Protein AF-A0A7S2YJ30-F1 (afdb_monomer_lite)

InterPro domains:
  IPR011990 Tetratricopeptide-like helical domain superfamily [G3DSA:1.25.40.10] (18-152)

Secondary structure (DSSP, 8-state):
-HHHHHTTSS-TTHHHHHHHHHHHHHHHHHHHTTSS---TTHHHHHHHHHHHHHTT--SSHHHHHHHHHHHHHHHHHHHH-SS-----HHHHHHHHHHHHHHS-TT-HHHHHHHHHHHHHHHHHT---HHHHHHHHHHS-HHHHHHHHSS-TTS---TTSS-GGGGTT--

Structure (mmCIF, N/CA/C/O backbone):
data_AF-A0A7S2YJ30-F1
#
_entry.id   AF-A0A7S2YJ30-F1
#
loop_
_atom_site.group_PDB
_atom_site.id
_atom_site.type_symbol
_atom_site.label_atom_id
_atom_site.label_alt_id
_atom_site.label_comp_id
_atom_site.label_asym_id
_atom_site.label_entity_id
_atom_site.label_seq_id
_atom_site.pdbx_PDB_ins_code
_atom_site.Cartn_x
_atom_site.Cartn_y
_atom_site.Cartn_z
_atom_site.occupancy
_atom_site.B_iso_or_equiv
_atom_site.auth_seq_id
_atom_site.auth_comp_id
_atom_site.auth_asym_id
_atom_site.auth_atom_id
_atom_site.pdbx_PDB_model_num
ATOM 1 N N . THR A 1 1 ? 17.093 6.388 5.067 1.00 63.22 1 THR A N 1
ATOM 2 C CA . THR A 1 1 ? 16.779 7.744 4.559 1.00 63.22 1 THR A CA 1
ATOM 3 C C . THR A 1 1 ? 16.122 8.556 5.667 1.00 63.22 1 THR A C 1
ATOM 5 O O . THR A 1 1 ? 15.677 7.968 6.643 1.00 63.22 1 THR A O 1
ATOM 8 N N . VAL A 1 2 ? 16.038 9.886 5.553 1.00 70.19 2 VAL A N 1
ATOM 9 C CA . VAL A 1 2 ? 15.310 10.713 6.545 1.00 70.19 2 VAL A CA 1
ATOM 10 C C . VAL A 1 2 ? 13.849 10.253 6.679 1.00 70.19 2 VAL A C 1
ATOM 12 O O . VAL A 1 2 ? 13.333 10.140 7.783 1.00 70.19 2 VAL A O 1
ATOM 15 N N . ILE A 1 3 ? 13.229 9.852 5.565 1.00 72.31 3 ILE A N 1
ATOM 16 C CA . ILE A 1 3 ? 11.879 9.270 5.530 1.00 72.31 3 ILE A CA 1
ATOM 17 C C . ILE A 1 3 ? 11.788 8.001 6.395 1.00 72.31 3 ILE A C 1
ATOM 19 O O . ILE A 1 3 ? 10.898 7.875 7.228 1.00 72.31 3 ILE A O 1
ATOM 23 N N . SER A 1 4 ? 12.745 7.074 6.265 1.00 71.25 4 SER A N 1
ATOM 24 C CA . SER A 1 4 ? 12.742 5.857 7.088 1.00 71.25 4 SER A CA 1
ATOM 25 C C . SER A 1 4 ? 13.020 6.125 8.570 1.00 71.25 4 SER A C 1
ATOM 27 O O . SER A 1 4 ? 12.675 5.289 9.396 1.00 71.25 4 SER A O 1
ATOM 29 N N . ALA A 1 5 ? 13.683 7.237 8.906 1.00 73.56 5 ALA A N 1
ATOM 30 C CA . ALA A 1 5 ? 13.908 7.635 10.293 1.00 73.56 5 ALA A CA 1
ATOM 31 C C . ALA A 1 5 ? 12.610 8.146 10.934 1.00 73.56 5 ALA A C 1
ATOM 33 O O . ALA A 1 5 ? 12.286 7.717 12.035 1.00 73.56 5 ALA A O 1
ATOM 34 N N . TYR A 1 6 ? 11.823 8.959 10.217 1.00 73.06 6 TYR A N 1
ATOM 35 C CA . TYR A 1 6 ? 10.489 9.363 10.673 1.00 73.06 6 TYR A CA 1
ATOM 36 C C . TYR A 1 6 ? 9.551 8.168 10.832 1.00 73.06 6 TYR A C 1
ATOM 38 O O . TYR A 1 6 ? 8.904 8.045 11.860 1.00 73.06 6 TYR A O 1
ATOM 46 N N . GLY A 1 7 ? 9.527 7.231 9.879 1.00 67.81 7 GLY A N 1
ATOM 47 C CA . GLY A 1 7 ? 8.692 6.029 10.003 1.00 67.81 7 GLY A CA 1
ATOM 48 C C . GLY A 1 7 ? 8.997 5.158 11.233 1.00 67.81 7 GLY A C 1
ATOM 49 O O . GLY A 1 7 ? 8.141 4.383 11.642 1.00 67.81 7 GLY A O 1
ATOM 50 N N . LYS A 1 8 ? 10.195 5.285 11.822 1.00 75.12 8 LYS A N 1
ATOM 51 C CA . LYS A 1 8 ? 10.625 4.559 13.028 1.00 75.12 8 LYS A CA 1
ATOM 52 C C . LYS A 1 8 ? 10.577 5.401 14.305 1.00 75.12 8 LYS A C 1
ATOM 54 O O . LYS A 1 8 ? 10.951 4.884 15.352 1.00 75.12 8 LYS A O 1
ATOM 59 N N . SER A 1 9 ? 10.210 6.678 14.226 1.00 77.31 9 SER A N 1
ATOM 60 C CA . SER A 1 9 ? 10.140 7.534 15.406 1.00 77.31 9 SER A CA 1
ATOM 61 C C . SER A 1 9 ? 8.797 7.391 16.122 1.00 77.31 9 SER A C 1
ATOM 63 O O . SER A 1 9 ? 7.779 7.040 15.516 1.00 77.31 9 SER A O 1
ATOM 65 N N . ASP A 1 10 ? 8.790 7.757 17.402 1.00 76.94 10 ASP A N 1
ATOM 66 C CA . ASP A 1 10 ? 7.581 7.845 18.233 1.00 76.94 10 ASP A CA 1
ATOM 67 C C . ASP A 1 10 ? 6.764 9.118 17.943 1.00 76.94 10 ASP A C 1
ATOM 69 O O . ASP A 1 10 ? 5.884 9.504 18.703 1.00 76.94 10 ASP A O 1
ATOM 73 N N . SER A 1 11 ? 7.060 9.819 16.843 1.00 77.00 11 SER A N 1
ATOM 74 C CA . SER A 1 11 ? 6.328 11.026 16.470 1.00 77.00 11 SER A CA 1
ATOM 75 C C . SER A 1 11 ? 4.946 10.670 15.935 1.00 77.00 11 SER A C 1
ATOM 77 O O . SER A 1 11 ? 4.825 9.963 14.933 1.00 77.00 11 SER A O 1
ATOM 79 N N . GLU A 1 12 ? 3.910 11.258 16.524 1.00 76.12 12 GLU A N 1
ATOM 80 C CA . GLU A 1 12 ? 2.531 11.160 16.032 1.00 76.12 12 GLU A CA 1
ATOM 81 C C . GLU A 1 12 ? 2.374 11.680 14.590 1.00 76.12 12 GLU A C 1
ATOM 83 O O . GLU A 1 12 ? 1.500 11.235 13.851 1.00 76.12 12 GLU A O 1
ATOM 88 N N . GLU A 1 13 ? 3.268 12.566 14.139 1.00 81.19 13 GLU A N 1
ATOM 89 C CA . GLU A 1 13 ? 3.246 13.160 12.799 1.00 81.19 13 GLU A CA 1
ATOM 90 C C . GLU A 1 13 ? 4.138 12.433 11.777 1.00 81.19 13 GLU A C 1
ATOM 92 O O . GLU A 1 13 ? 4.433 12.972 10.704 1.00 81.19 13 GLU A O 1
ATOM 97 N N . LYS A 1 14 ? 4.600 11.211 12.071 1.00 84.12 14 LYS A N 1
ATOM 98 C CA . LYS A 1 14 ? 5.556 10.479 11.220 1.00 84.12 14 LYS A CA 1
ATOM 99 C C . LYS A 1 14 ? 5.127 10.373 9.748 1.00 84.12 14 LYS A C 1
ATOM 101 O O . LYS A 1 14 ? 5.981 10.532 8.869 1.00 84.12 14 LYS A O 1
ATOM 106 N N . SER A 1 15 ? 3.832 10.192 9.465 1.00 83.25 15 SER A N 1
ATOM 107 C CA . SER A 1 15 ? 3.274 10.194 8.099 1.00 83.25 15 SER A CA 1
ATOM 108 C C . SER A 1 15 ? 3.449 11.547 7.414 1.00 83.25 15 SER A C 1
ATOM 110 O O . SER A 1 15 ? 4.024 11.623 6.326 1.00 83.25 15 SER A O 1
ATOM 112 N N . LYS A 1 16 ? 3.035 12.635 8.076 1.00 87.31 16 LYS A N 1
ATOM 113 C CA . LYS A 1 16 ? 3.145 14.012 7.567 1.00 87.31 16 LYS A CA 1
ATOM 114 C C . LYS A 1 16 ? 4.590 14.404 7.297 1.00 87.31 16 LYS A C 1
ATOM 116 O O . LYS A 1 16 ? 4.905 14.936 6.232 1.00 87.31 16 LYS A O 1
ATOM 121 N N . GLN A 1 17 ? 5.484 14.137 8.246 1.00 86.75 17 GLN A N 1
ATOM 122 C CA . GLN A 1 17 ? 6.896 14.502 8.130 1.00 86.75 17 GLN A CA 1
ATOM 123 C C . GLN A 1 17 ? 7.570 13.724 6.993 1.00 86.75 17 GLN A C 1
ATOM 125 O O . GLN A 1 17 ? 8.243 14.312 6.142 1.00 86.75 17 GLN A O 1
ATOM 130 N N . SER A 1 18 ? 7.302 12.418 6.905 1.00 86.75 18 SER A N 1
ATOM 131 C CA . SER A 1 18 ? 7.761 11.564 5.803 1.00 86.75 18 SER A CA 1
ATOM 132 C C . SER A 1 18 ? 7.271 12.065 4.445 1.00 86.75 18 SER A C 1
ATOM 134 O O . SER A 1 18 ? 8.056 12.184 3.500 1.00 86.75 18 SER A O 1
ATOM 136 N N 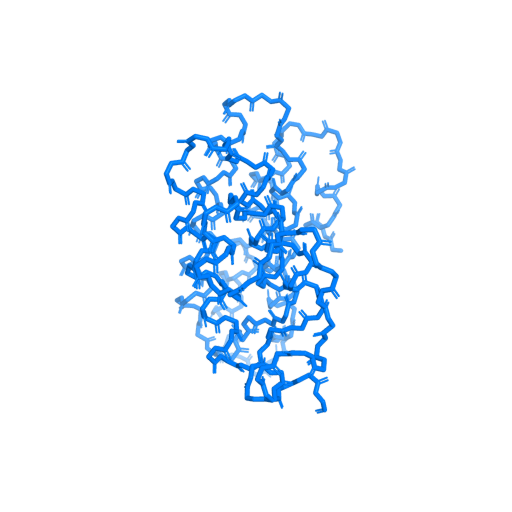. PHE A 1 19 ? 5.992 12.429 4.359 1.00 89.44 19 PHE A N 1
ATOM 137 C CA . PHE A 1 19 ? 5.379 12.954 3.146 1.00 89.44 19 PHE A CA 1
ATOM 138 C C . PHE A 1 19 ? 5.939 14.322 2.737 1.00 89.44 19 PHE A C 1
ATOM 140 O O . PHE A 1 19 ? 6.219 14.563 1.563 1.00 89.44 19 PHE A O 1
ATOM 147 N N . ASN A 1 20 ? 6.192 15.216 3.693 1.00 89.62 20 ASN A N 1
ATOM 148 C CA . ASN A 1 20 ? 6.809 16.514 3.422 1.00 89.62 20 ASN A CA 1
ATOM 149 C C . ASN A 1 20 ? 8.227 16.373 2.852 1.00 89.62 20 ASN A C 1
ATOM 151 O O . ASN A 1 20 ? 8.597 17.108 1.933 1.00 89.62 20 ASN A O 1
ATOM 155 N N . VAL A 1 21 ? 9.011 15.410 3.345 1.00 87.69 21 VAL A N 1
ATOM 156 C CA . VAL A 1 21 ? 10.331 15.098 2.777 1.00 87.69 21 VAL A CA 1
ATOM 157 C C . VAL A 1 21 ? 10.198 14.529 1.362 1.00 87.69 21 VAL A C 1
ATOM 159 O O . VAL A 1 21 ? 10.939 14.955 0.474 1.00 87.69 21 VAL A O 1
ATOM 162 N N . LEU A 1 22 ? 9.234 13.633 1.120 1.00 87.88 22 LEU A N 1
ATOM 163 C CA . LEU A 1 22 ? 8.959 13.095 -0.215 1.00 87.88 22 LEU A CA 1
ATOM 164 C C . LEU A 1 22 ? 8.597 14.203 -1.214 1.00 87.88 22 LEU A C 1
ATOM 166 O O . LEU A 1 22 ? 9.214 14.275 -2.274 1.00 87.88 22 LEU A O 1
ATOM 170 N N . LYS A 1 23 ? 7.675 15.112 -0.866 1.00 88.75 23 LYS A N 1
ATOM 171 C CA . LYS A 1 23 ? 7.290 16.251 -1.722 1.00 88.75 23 LYS A CA 1
ATOM 172 C C . LYS A 1 23 ? 8.492 17.105 -2.116 1.00 88.75 23 LYS A C 1
ATOM 174 O O . LYS A 1 23 ? 8.640 17.470 -3.280 1.00 88.75 23 LYS A O 1
ATOM 179 N N . ARG A 1 24 ? 9.382 17.398 -1.161 1.00 86.19 24 ARG A N 1
ATOM 180 C CA . ARG A 1 24 ? 10.616 18.159 -1.421 1.00 86.19 24 ARG A CA 1
ATOM 181 C C . ARG A 1 24 ? 11.548 17.414 -2.374 1.00 86.19 24 ARG A C 1
ATOM 183 O O . ARG A 1 24 ? 12.104 18.037 -3.276 1.00 86.19 24 ARG A O 1
ATOM 190 N N . LEU A 1 25 ? 11.700 16.100 -2.199 1.00 84.62 25 LEU A N 1
ATOM 191 C CA . LEU A 1 25 ? 12.544 15.277 -3.064 1.00 84.62 25 LEU A CA 1
ATOM 192 C C . LEU A 1 25 ? 11.984 15.189 -4.489 1.00 84.62 25 LEU A C 1
ATOM 194 O O . LEU A 1 25 ? 12.735 15.378 -5.443 1.00 84.62 25 LEU A O 1
ATOM 198 N N . VAL A 1 26 ? 10.676 14.960 -4.630 1.00 84.06 26 VAL A N 1
ATOM 199 C CA . VAL A 1 26 ? 9.977 14.942 -5.922 1.00 84.06 26 VAL A CA 1
ATOM 200 C C . VAL A 1 26 ? 10.148 16.290 -6.621 1.00 84.06 26 VAL A C 1
ATOM 202 O O . VAL A 1 26 ? 10.678 16.329 -7.729 1.00 84.06 26 VAL A O 1
ATOM 205 N N . ALA A 1 27 ? 9.835 17.401 -5.947 1.00 83.50 27 ALA A N 1
ATOM 206 C CA . ALA A 1 27 ? 9.979 18.744 -6.508 1.00 83.50 27 ALA A CA 1
ATOM 207 C C . ALA A 1 27 ? 11.421 19.061 -6.938 1.00 83.50 27 ALA A C 1
ATOM 209 O O . ALA A 1 27 ? 11.633 19.655 -7.996 1.00 83.50 27 ALA A O 1
ATOM 210 N N . ALA A 1 28 ? 12.420 18.655 -6.148 1.00 80.44 28 ALA A N 1
ATOM 211 C CA . AL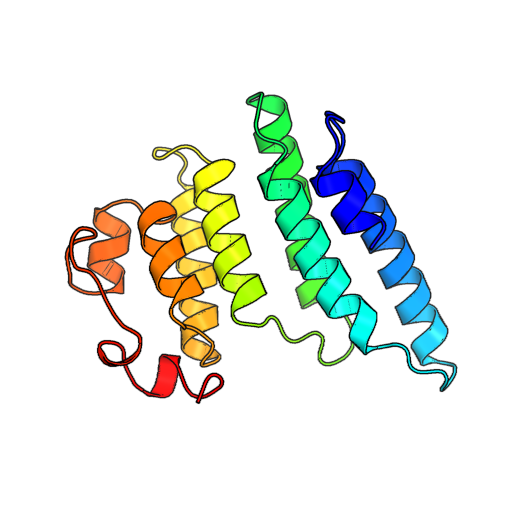A A 1 28 ? 13.820 18.788 -6.531 1.00 80.44 28 ALA A CA 1
ATOM 212 C C . ALA A 1 28 ? 14.130 17.947 -7.780 1.00 80.44 28 ALA A C 1
ATOM 214 O O . ALA A 1 28 ? 14.684 18.466 -8.744 1.00 80.44 28 ALA A O 1
ATOM 215 N N . SER A 1 29 ? 13.726 16.677 -7.807 1.00 76.12 29 SER A N 1
ATOM 216 C CA . SER A 1 29 ? 14.007 15.775 -8.929 1.00 76.12 29 SER A CA 1
ATOM 217 C C . SER A 1 29 ? 13.384 16.234 -10.253 1.00 76.12 29 SER A C 1
ATOM 219 O O . SER A 1 29 ? 14.064 16.195 -11.275 1.00 76.12 29 SER A O 1
ATOM 221 N N . THR A 1 30 ? 12.158 16.768 -10.237 1.00 71.50 30 THR A N 1
ATOM 222 C CA . THR A 1 30 ? 11.503 17.336 -11.426 1.00 71.50 30 THR A CA 1
ATOM 223 C C . THR A 1 30 ? 12.259 18.554 -11.955 1.00 71.50 30 THR A C 1
ATOM 225 O O . THR A 1 30 ? 12.431 18.700 -13.161 1.00 71.50 30 THR A O 1
ATOM 228 N N . ARG A 1 31 ? 12.783 19.411 -11.066 1.00 68.12 31 ARG A N 1
ATOM 229 C CA . ARG A 1 31 ? 13.612 20.564 -11.460 1.00 68.12 31 ARG A CA 1
ATOM 230 C C . ARG A 1 31 ? 14.942 20.119 -12.074 1.00 68.12 31 ARG A C 1
ATOM 232 O O . ARG A 1 31 ? 15.384 20.701 -13.061 1.00 68.12 31 ARG A O 1
ATOM 239 N N . TYR A 1 32 ? 15.558 19.071 -11.525 1.00 59.84 32 TYR A N 1
ATOM 240 C CA . TYR A 1 32 ? 16.862 18.568 -11.964 1.00 59.84 32 TYR A CA 1
ATOM 241 C C . TYR A 1 32 ? 16.818 17.632 -13.178 1.00 59.84 32 TYR A C 1
ATOM 243 O O . TYR A 1 32 ? 17.870 17.413 -13.757 1.00 59.84 32 TYR A O 1
ATOM 251 N N . GLN A 1 33 ? 15.665 17.143 -13.651 1.00 55.34 33 GLN A N 1
ATOM 252 C CA . GLN A 1 33 ? 15.598 16.413 -14.936 1.00 55.34 33 GLN A CA 1
ATOM 253 C C . GLN A 1 33 ? 16.074 17.256 -16.139 1.00 55.34 33 GLN A C 1
ATOM 255 O O . GLN A 1 33 ? 16.472 16.700 -17.158 1.00 55.34 33 GLN A O 1
ATOM 260 N N . SER A 1 34 ? 16.120 18.585 -15.999 1.00 50.91 34 SER A N 1
ATOM 261 C CA . SER A 1 34 ? 16.725 19.510 -16.971 1.00 50.91 34 SER A CA 1
ATOM 262 C C . SER A 1 34 ? 18.268 19.534 -16.960 1.00 50.91 34 SER A C 1
ATOM 264 O O . SER A 1 34 ? 18.890 20.109 -17.848 1.00 50.91 34 SER A O 1
ATOM 266 N N . SER A 1 35 ? 18.907 18.896 -15.975 1.00 49.66 35 SER A N 1
ATOM 267 C CA . SER A 1 35 ? 20.347 18.903 -15.706 1.00 49.66 35 SER A CA 1
ATOM 268 C C . SER A 1 35 ? 20.817 17.456 -15.519 1.00 49.66 35 SER A C 1
ATOM 270 O O . SER A 1 35 ? 20.457 16.806 -14.547 1.00 49.66 35 SER A O 1
ATOM 272 N N . GLN A 1 36 ? 21.613 16.911 -16.444 1.00 49.56 36 GLN A N 1
ATOM 273 C CA . GLN A 1 36 ? 21.978 15.480 -16.550 1.00 49.56 36 GLN A CA 1
ATOM 274 C C . GLN A 1 36 ? 22.676 14.809 -15.330 1.00 49.56 36 GLN A C 1
ATOM 276 O O . GLN A 1 36 ? 23.175 13.688 -15.437 1.00 49.56 36 GLN A O 1
ATOM 281 N N . ARG A 1 37 ? 22.709 15.415 -14.139 1.00 47.81 37 ARG A N 1
ATOM 282 C CA . ARG A 1 37 ? 23.193 14.786 -12.899 1.00 47.81 37 ARG A CA 1
ATOM 283 C C . ARG A 1 37 ? 22.102 13.913 -12.269 1.00 47.81 37 ARG A C 1
ATOM 285 O O . ARG A 1 37 ? 21.484 14.250 -11.263 1.00 47.81 37 ARG A O 1
ATOM 292 N N . ASN A 1 38 ? 21.870 12.771 -12.910 1.00 48.25 38 ASN A N 1
ATOM 293 C CA . ASN A 1 38 ? 20.850 11.786 -12.566 1.00 48.25 38 ASN A CA 1
ATOM 294 C C . ASN A 1 38 ? 21.090 11.123 -11.199 1.00 48.25 38 ASN A C 1
ATOM 296 O O . ASN A 1 38 ? 21.976 10.286 -11.053 1.00 48.25 38 ASN A O 1
ATOM 300 N N . ASN A 1 39 ? 20.212 11.409 -10.235 1.00 50.81 39 ASN A N 1
ATOM 301 C CA . ASN A 1 39 ? 20.007 10.589 -9.033 1.00 50.81 39 ASN A CA 1
ATOM 302 C C . ASN A 1 39 ? 18.593 9.963 -9.030 1.00 50.81 39 ASN A C 1
ATOM 304 O O . ASN A 1 39 ? 17.941 9.826 -7.995 1.00 50.81 39 ASN A O 1
ATOM 308 N N . SER A 1 40 ? 18.100 9.604 -10.223 1.00 55.69 40 SER A N 1
ATOM 309 C CA . SER A 1 40 ? 16.728 9.137 -10.489 1.00 55.69 40 SER A CA 1
ATOM 310 C C . SER A 1 40 ? 16.323 7.885 -9.703 1.00 55.69 40 SER A C 1
ATOM 312 O O . SER A 1 40 ? 15.139 7.678 -9.451 1.00 55.69 40 SER A O 1
ATOM 314 N N . ARG A 1 41 ? 17.290 7.079 -9.243 1.00 59.81 41 ARG A N 1
ATOM 315 C CA . ARG A 1 41 ? 17.032 5.884 -8.423 1.00 59.81 41 ARG A CA 1
ATOM 316 C C . ARG A 1 41 ? 16.554 6.195 -7.004 1.00 59.81 41 ARG A C 1
ATOM 318 O O . ARG A 1 41 ? 15.922 5.338 -6.406 1.00 59.81 41 ARG A O 1
ATOM 325 N N . ALA A 1 42 ? 16.821 7.382 -6.454 1.00 68.19 42 ALA A N 1
ATOM 326 C CA . ALA A 1 42 ? 16.463 7.705 -5.069 1.00 68.19 42 ALA A CA 1
ATOM 327 C C . ALA A 1 42 ? 14.959 7.964 -4.866 1.00 68.19 42 ALA A C 1
ATOM 329 O O . ALA A 1 42 ? 14.446 7.769 -3.763 1.00 68.19 42 ALA A O 1
ATOM 330 N N . VAL A 1 43 ? 14.251 8.389 -5.918 1.00 75.75 43 VAL A N 1
ATOM 331 C CA . VAL A 1 43 ? 12.837 8.780 -5.830 1.00 75.75 43 VAL A CA 1
ATOM 332 C C . VAL A 1 43 ? 11.905 7.571 -5.638 1.00 75.75 43 VAL A C 1
ATOM 334 O O . VAL A 1 43 ? 11.114 7.612 -4.696 1.00 75.75 43 VAL A O 1
ATOM 337 N N . PRO A 1 44 ? 12.033 6.455 -6.391 1.00 75.81 44 PRO A N 1
ATOM 338 C CA . PRO A 1 44 ? 11.247 5.244 -6.122 1.00 75.81 44 PRO A CA 1
ATOM 339 C C . PRO A 1 44 ? 11.412 4.712 -4.687 1.00 75.81 44 PRO A C 1
ATOM 341 O O . PRO A 1 44 ? 10.429 4.390 -4.020 1.00 75.81 44 PRO A O 1
ATOM 344 N N . TYR A 1 45 ? 12.642 4.705 -4.154 1.00 82.19 45 TYR A N 1
ATOM 345 C CA . TYR A 1 45 ? 12.883 4.312 -2.759 1.00 82.19 45 TYR A CA 1
ATOM 346 C C . TYR A 1 45 ? 12.233 5.266 -1.754 1.00 82.19 45 TYR A C 1
ATOM 348 O O . TYR A 1 45 ? 11.793 4.832 -0.690 1.00 82.19 45 TYR A O 1
ATOM 356 N N . ALA A 1 46 ? 12.177 6.562 -2.064 1.00 86.31 46 ALA A N 1
ATOM 357 C CA . ALA A 1 46 ? 11.536 7.548 -1.206 1.00 86.31 46 ALA A CA 1
ATOM 358 C C . ALA A 1 46 ? 10.016 7.359 -1.147 1.00 86.31 46 ALA A C 1
ATOM 360 O O . ALA A 1 46 ? 9.447 7.477 -0.063 1.00 86.31 46 ALA A O 1
ATOM 361 N N . PHE A 1 47 ? 9.381 7.009 -2.269 1.00 89.31 47 PHE A N 1
ATOM 362 C CA . PHE A 1 47 ? 7.962 6.653 -2.313 1.00 89.31 47 PHE A CA 1
ATOM 363 C C . PHE A 1 47 ? 7.656 5.447 -1.421 1.00 89.31 47 PHE A C 1
ATOM 365 O O . PHE A 1 47 ? 6.844 5.556 -0.501 1.00 89.31 47 PHE A O 1
ATOM 372 N N . ASN A 1 48 ? 8.376 4.336 -1.611 1.00 88.19 48 ASN A N 1
ATOM 373 C CA . ASN A 1 48 ? 8.209 3.139 -0.781 1.00 88.19 48 ASN A CA 1
ATOM 374 C C . ASN A 1 48 ? 8.488 3.429 0.703 1.00 88.19 48 ASN A C 1
ATOM 376 O O . ASN A 1 48 ? 7.759 2.960 1.575 1.00 88.19 48 ASN A O 1
ATOM 380 N N . ALA A 1 49 ? 9.499 4.246 1.012 1.00 88.38 49 ALA A N 1
ATOM 381 C CA . ALA A 1 49 ? 9.787 4.644 2.387 1.00 88.38 49 ALA A CA 1
ATOM 382 C C . ALA A 1 49 ? 8.652 5.477 3.010 1.00 88.38 49 ALA A C 1
ATOM 384 O O . ALA A 1 49 ? 8.363 5.298 4.192 1.00 88.38 49 ALA A O 1
ATOM 385 N N . ALA A 1 50 ? 8.008 6.361 2.243 1.00 91.00 50 ALA A N 1
ATOM 386 C CA . ALA A 1 50 ? 6.912 7.195 2.730 1.00 91.00 50 ALA A CA 1
ATOM 387 C C . ALA A 1 50 ? 5.632 6.376 2.953 1.00 91.00 50 ALA A C 1
ATOM 389 O O . ALA A 1 50 ? 5.006 6.510 4.002 1.00 91.00 50 ALA A O 1
ATOM 390 N N . LEU A 1 51 ? 5.299 5.463 2.032 1.00 91.69 51 LEU A N 1
ATOM 391 C CA . LEU A 1 51 ? 4.218 4.485 2.219 1.00 91.69 51 LEU A CA 1
ATOM 392 C C . LEU A 1 51 ? 4.459 3.635 3.474 1.00 91.69 51 LEU A C 1
ATOM 394 O O . LEU A 1 51 ? 3.580 3.474 4.319 1.00 91.69 51 LEU A O 1
ATOM 398 N N . ASN A 1 52 ? 5.688 3.144 3.640 1.00 89.38 52 ASN A N 1
ATOM 399 C CA . ASN A 1 52 ? 6.077 2.370 4.811 1.00 89.38 52 ASN A CA 1
ATOM 400 C C . ASN A 1 52 ? 5.975 3.188 6.108 1.00 89.38 52 ASN A C 1
ATOM 402 O O . ASN A 1 52 ? 5.626 2.622 7.131 1.00 89.38 52 ASN A O 1
ATOM 406 N N . ALA A 1 53 ? 6.238 4.497 6.098 1.00 88.75 53 ALA A N 1
ATOM 407 C CA . ALA A 1 53 ? 6.047 5.338 7.281 1.00 88.75 53 ALA A CA 1
ATOM 408 C C . ALA A 1 53 ? 4.564 5.473 7.669 1.00 88.75 53 ALA A C 1
ATOM 410 O O . ALA A 1 53 ? 4.243 5.411 8.854 1.00 88.75 53 ALA A O 1
ATOM 411 N N . CYS A 1 54 ? 3.667 5.572 6.681 1.00 89.25 54 CYS A N 1
ATOM 412 C CA . CYS A 1 54 ? 2.221 5.650 6.918 1.00 89.25 54 CYS A CA 1
ATOM 413 C C . CYS A 1 54 ? 1.675 4.394 7.614 1.00 89.25 54 CYS A C 1
ATOM 415 O O . CYS A 1 54 ? 0.754 4.484 8.418 1.00 89.25 54 CYS A O 1
ATOM 417 N N . CYS A 1 55 ? 2.299 3.233 7.384 1.00 85.88 55 CYS A N 1
ATOM 418 C CA . CYS A 1 55 ? 1.971 1.978 8.068 1.00 85.88 55 CYS A CA 1
ATOM 419 C C . CYS A 1 55 ? 2.075 2.072 9.599 1.00 85.88 55 CYS A C 1
ATOM 421 O O . CYS A 1 55 ? 1.403 1.327 10.300 1.00 85.88 55 CYS A O 1
ATOM 423 N N . PHE A 1 56 ? 2.914 2.959 10.144 1.00 84.00 56 PHE A N 1
ATOM 424 C CA . PHE A 1 56 ? 3.192 3.041 11.586 1.00 84.00 56 PHE A CA 1
ATOM 425 C C . PHE A 1 56 ? 2.427 4.160 12.307 1.00 84.00 56 PHE A C 1
ATOM 427 O O . PHE A 1 56 ? 2.667 4.391 13.492 1.00 84.00 56 PHE A O 1
ATOM 434 N N . ALA A 1 57 ? 1.537 4.871 11.613 1.00 81.62 57 ALA A N 1
ATOM 435 C CA . ALA A 1 57 ? 0.766 5.991 12.151 1.00 81.62 57 ALA A CA 1
ATOM 436 C C . ALA A 1 57 ? -0.720 5.619 12.275 1.00 81.62 57 ALA A C 1
ATOM 438 O O . ALA A 1 57 ? -1.568 6.086 11.518 1.00 81.62 57 ALA A O 1
ATOM 439 N N . HIS A 1 58 ? -1.021 4.712 13.204 1.00 80.31 58 HIS A N 1
ATOM 440 C CA . HIS A 1 58 ? -2.341 4.082 13.315 1.00 80.31 58 HIS A CA 1
ATOM 441 C C . HIS A 1 58 ? -2.846 3.933 14.758 1.00 80.31 58 HIS A C 1
ATOM 443 O O . HIS A 1 58 ? -3.736 3.111 15.008 1.00 80.31 58 HIS A O 1
ATOM 449 N N . GLU A 1 59 ? -2.290 4.698 15.704 1.00 85.12 59 GLU A N 1
ATOM 450 C CA . GLU A 1 59 ? -2.632 4.596 17.130 1.00 85.12 59 GLU A CA 1
ATOM 451 C C . GLU A 1 59 ? -4.044 5.125 17.407 1.00 85.12 59 GLU A C 1
ATOM 453 O O . GLU A 1 59 ? -4.779 4.538 18.198 1.00 85.12 59 GLU A O 1
ATOM 458 N N . THR A 1 60 ? -4.471 6.170 16.692 1.00 88.50 60 THR A N 1
ATOM 459 C CA . THR A 1 60 ? -5.829 6.728 16.792 1.00 88.50 60 THR A CA 1
ATOM 460 C C . THR A 1 60 ? -6.587 6.664 15.466 1.00 88.50 60 THR A C 1
ATOM 462 O O . THR A 1 60 ? -5.992 6.645 14.388 1.00 88.50 60 THR A O 1
ATOM 465 N N . SER A 1 61 ? -7.925 6.685 15.525 1.00 88.50 61 SER A N 1
ATOM 466 C CA . SER A 1 61 ? -8.767 6.742 14.317 1.00 88.50 61 SER A CA 1
ATOM 467 C C . SER A 1 61 ? -8.480 7.984 13.465 1.00 88.50 61 SER A C 1
ATOM 469 O O . SER A 1 61 ? -8.487 7.897 12.242 1.00 88.50 61 SER A O 1
ATOM 471 N N . ALA A 1 62 ? -8.193 9.124 14.102 1.00 89.44 62 ALA A N 1
ATOM 472 C CA . ALA A 1 62 ? -7.844 10.359 13.403 1.00 89.44 62 ALA A CA 1
ATOM 473 C C . ALA A 1 62 ? -6.508 10.228 12.652 1.00 89.44 62 ALA A C 1
ATOM 475 O O . ALA A 1 62 ? -6.416 10.607 11.487 1.00 89.44 62 ALA A O 1
ATOM 476 N N . GLN A 1 63 ? -5.492 9.626 13.282 1.00 88.94 63 GLN A N 1
ATOM 477 C CA . GLN A 1 63 ? -4.203 9.364 12.633 1.00 88.94 63 GLN A CA 1
ATOM 478 C C . GLN A 1 63 ? -4.326 8.384 11.464 1.00 88.94 63 GLN A C 1
ATOM 480 O O . GLN A 1 63 ? -3.631 8.554 10.461 1.00 88.94 63 GLN A O 1
ATOM 485 N N . ARG A 1 64 ? -5.201 7.375 11.572 1.00 91.44 64 ARG A N 1
ATOM 486 C CA . ARG A 1 64 ? -5.461 6.429 10.479 1.00 91.44 64 ARG A CA 1
ATOM 487 C C . ARG A 1 64 ? -6.060 7.124 9.267 1.00 91.44 64 ARG A C 1
ATOM 489 O O . ARG A 1 64 ? -5.533 6.955 8.174 1.00 91.44 64 ARG A O 1
ATOM 496 N N . GLU A 1 65 ? -7.100 7.929 9.468 1.00 92.44 65 GLU A N 1
ATOM 497 C CA . GLU A 1 65 ? -7.769 8.655 8.382 1.00 92.44 65 GLU A CA 1
ATOM 498 C C . GLU A 1 65 ? -6.834 9.678 7.719 1.00 92.44 65 GLU A C 1
ATOM 500 O O . GLU A 1 65 ? -6.755 9.777 6.492 1.00 92.44 65 GLU A O 1
ATOM 505 N N . GLU A 1 66 ? -6.044 10.393 8.522 1.00 92.50 66 GLU A N 1
ATOM 506 C CA . GLU A 1 66 ? -5.035 11.318 8.010 1.00 92.50 66 GLU A CA 1
ATOM 507 C C . GLU A 1 66 ? -3.938 10.591 7.223 1.00 92.50 66 GLU A C 1
ATOM 509 O O . GLU A 1 66 ? -3.582 10.992 6.114 1.00 92.50 66 GLU A O 1
ATOM 514 N N . SER A 1 67 ? -3.411 9.494 7.771 1.00 92.94 67 SER A N 1
ATOM 515 C CA . SER A 1 67 ? -2.389 8.694 7.095 1.00 92.94 67 SER A CA 1
ATOM 516 C C . SER A 1 67 ? -2.932 8.065 5.817 1.00 92.94 67 SER A C 1
ATOM 518 O O . SER A 1 67 ? -2.211 7.991 4.826 1.00 92.94 67 SER A O 1
ATOM 520 N N . PHE A 1 68 ? -4.203 7.666 5.801 1.00 93.75 68 PHE A N 1
ATOM 521 C CA . PHE A 1 68 ? -4.865 7.155 4.611 1.00 93.75 68 PHE A CA 1
ATOM 522 C C . PHE A 1 68 ? -4.978 8.226 3.519 1.00 93.75 68 PHE A C 1
ATOM 524 O O . PHE A 1 68 ? -4.601 7.969 2.376 1.00 93.75 68 PHE A O 1
ATOM 531 N N . SER A 1 69 ? -5.378 9.449 3.881 1.00 93.94 69 SER A N 1
ATOM 532 C CA . SER A 1 69 ? -5.401 10.594 2.956 1.00 93.94 69 SER A CA 1
ATOM 533 C C . SER A 1 69 ? -4.013 10.857 2.352 1.00 93.94 69 SER A C 1
ATOM 535 O O . SER A 1 69 ? -3.865 10.988 1.137 1.00 93.94 69 SER A O 1
ATOM 537 N N . ILE A 1 70 ? -2.963 10.824 3.182 1.00 94.19 70 ILE A N 1
ATOM 538 C CA . ILE A 1 70 ? -1.571 10.966 2.727 1.00 94.19 70 ILE A CA 1
ATOM 539 C C . ILE A 1 70 ? -1.178 9.836 1.768 1.00 94.19 70 ILE A C 1
ATOM 541 O O . ILE A 1 70 ? -0.498 10.084 0.774 1.00 94.19 70 ILE A O 1
ATOM 545 N N . VAL A 1 71 ? -1.591 8.594 2.026 1.00 94.00 71 VAL A N 1
ATOM 546 C CA . VAL A 1 71 ? -1.306 7.462 1.131 1.00 94.00 71 VAL A CA 1
ATOM 547 C C . VAL A 1 71 ? -1.936 7.678 -0.244 1.00 94.00 71 VAL A C 1
ATOM 549 O O . VAL A 1 71 ? -1.264 7.443 -1.249 1.00 94.00 71 VAL A O 1
ATOM 552 N N . GLN A 1 72 ? -3.179 8.159 -0.310 1.00 93.25 72 GLN A N 1
ATOM 553 C CA . GLN A 1 72 ? -3.828 8.479 -1.584 1.00 93.25 72 GLN A CA 1
ATOM 554 C C . GLN A 1 72 ? -3.060 9.569 -2.343 1.00 93.25 72 GLN A C 1
ATOM 556 O O . GLN A 1 72 ? -2.804 9.423 -3.539 1.00 93.25 72 GLN A O 1
ATOM 561 N N . GLU A 1 73 ? -2.609 10.619 -1.651 1.00 93.50 73 GLU A N 1
ATOM 562 C CA . GLU A 1 73 ? -1.748 11.642 -2.254 1.00 93.50 73 GLU A CA 1
ATOM 563 C C . GLU A 1 73 ? -0.427 11.054 -2.769 1.00 93.50 73 GLU A C 1
ATOM 565 O O . GLU A 1 73 ? -0.002 11.367 -3.882 1.00 93.50 73 GLU A O 1
ATOM 570 N N . ILE A 1 74 ? 0.214 10.165 -2.003 1.00 92.12 74 ILE A N 1
ATOM 571 C CA . ILE A 1 74 ? 1.448 9.488 -2.416 1.00 92.12 74 ILE A CA 1
ATOM 572 C C . ILE A 1 74 ? 1.225 8.675 -3.694 1.00 92.12 74 ILE A C 1
ATOM 574 O O . ILE A 1 74 ? 2.036 8.776 -4.615 1.00 92.12 74 ILE A O 1
ATOM 578 N N . MET A 1 75 ? 0.139 7.906 -3.775 1.00 90.38 75 MET A N 1
ATOM 579 C CA . MET A 1 75 ? -0.191 7.114 -4.963 1.00 90.38 75 MET A CA 1
ATOM 580 C C . MET A 1 75 ? -0.428 7.997 -6.189 1.00 90.38 75 MET A C 1
ATOM 582 O O . MET A 1 75 ? 0.168 7.749 -7.236 1.00 90.38 75 MET A O 1
ATOM 586 N N . ASN A 1 76 ? -1.187 9.085 -6.044 1.00 90.19 76 ASN A N 1
ATOM 587 C CA . ASN A 1 76 ? -1.412 10.045 -7.128 1.00 90.19 76 ASN A CA 1
ATOM 588 C C . ASN A 1 76 ? -0.097 10.683 -7.611 1.00 90.19 76 ASN A C 1
ATOM 590 O O . ASN A 1 76 ? 0.119 10.857 -8.814 1.00 90.19 76 ASN A O 1
ATOM 594 N N . MET A 1 77 ? 0.817 11.002 -6.684 1.00 88.62 77 MET A N 1
ATOM 595 C CA . MET A 1 77 ? 2.148 11.501 -7.037 1.00 88.62 77 MET A CA 1
ATOM 596 C C . MET A 1 77 ? 2.982 10.451 -7.771 1.00 88.62 77 MET A C 1
ATOM 598 O O . MET A 1 77 ? 3.695 10.817 -8.698 1.00 88.62 77 MET A O 1
ATOM 602 N N . MET A 1 78 ? 2.917 9.174 -7.377 1.00 87.38 78 MET A N 1
ATOM 603 C CA . MET A 1 78 ? 3.618 8.088 -8.074 1.00 87.38 78 MET A CA 1
ATOM 604 C C . MET A 1 78 ? 3.117 7.925 -9.509 1.00 87.38 78 MET A C 1
ATOM 606 O O . MET A 1 78 ? 3.933 7.806 -10.419 1.00 87.38 78 MET A O 1
ATOM 610 N N . GLU A 1 79 ? 1.799 7.948 -9.712 1.00 84.81 79 GLU A N 1
ATOM 611 C CA . GLU A 1 79 ? 1.172 7.845 -11.037 1.00 84.81 79 GLU A CA 1
ATOM 612 C C . GLU A 1 79 ? 1.537 9.027 -11.944 1.00 84.81 79 GLU A C 1
ATOM 614 O O . GLU A 1 79 ? 1.757 8.850 -13.140 1.00 84.81 79 GLU A O 1
ATOM 619 N N . SER A 1 80 ? 1.650 10.225 -11.367 1.00 83.62 80 SER A N 1
ATOM 620 C CA . SER A 1 80 ? 1.961 11.458 -12.101 1.00 83.62 80 SER A CA 1
ATOM 621 C C . SER A 1 80 ? 3.464 11.722 -12.261 1.00 83.62 80 SER A C 1
ATOM 623 O O . SER A 1 80 ? 3.848 12.697 -12.912 1.00 83.62 80 SER A O 1
ATOM 625 N N . PHE A 1 81 ? 4.338 10.921 -11.640 1.00 80.75 81 PHE A N 1
ATOM 626 C CA . PHE A 1 81 ? 5.773 11.199 -11.622 1.00 80.75 81 PHE A CA 1
ATOM 627 C C . PHE A 1 81 ? 6.423 10.900 -12.987 1.00 80.75 81 PHE A C 1
ATOM 629 O O . PHE A 1 81 ? 6.365 9.762 -13.457 1.00 80.75 81 PHE A O 1
ATOM 636 N N . PRO A 1 82 ? 7.099 11.877 -13.625 1.00 67.06 82 PRO A N 1
ATOM 637 C CA . PRO A 1 82 ? 7.703 11.684 -14.938 1.00 67.06 82 PRO A CA 1
ATOM 638 C C . PRO A 1 82 ? 8.921 10.748 -14.884 1.00 67.06 82 PRO A C 1
ATOM 640 O O . PRO A 1 82 ? 9.889 10.985 -14.156 1.00 67.06 82 PRO A O 1
ATOM 643 N N . GLY A 1 83 ? 8.895 9.709 -15.721 1.00 63.38 83 GLY A N 1
ATOM 644 C CA . GLY A 1 83 ? 9.946 8.695 -15.851 1.00 63.38 83 GLY A CA 1
ATOM 645 C C . GLY A 1 83 ? 9.518 7.318 -15.338 1.00 63.38 83 GLY A C 1
ATOM 646 O O . GLY A 1 83 ? 8.407 7.122 -14.859 1.00 63.38 83 GLY A O 1
ATOM 647 N N . THR A 1 84 ? 10.406 6.325 -15.424 1.00 56.69 84 THR A N 1
ATOM 648 C CA . THR A 1 84 ? 10.176 4.980 -14.868 1.00 56.69 84 THR A CA 1
ATOM 649 C C . THR A 1 84 ? 10.339 4.974 -13.345 1.00 56.69 84 THR A C 1
ATOM 651 O O . THR A 1 84 ? 11.236 4.324 -12.810 1.00 56.69 84 THR A O 1
ATOM 654 N N . CYS A 1 85 ? 9.470 5.677 -12.616 1.00 64.19 85 CYS A N 1
ATOM 655 C CA . CYS A 1 85 ? 9.202 5.344 -11.218 1.00 64.19 85 CYS A CA 1
ATOM 656 C C . CYS A 1 85 ? 8.244 4.147 -11.198 1.00 64.19 85 CYS A C 1
ATOM 658 O O . CYS A 1 85 ? 7.062 4.267 -10.893 1.00 64.19 85 CYS A O 1
ATOM 660 N N . SER A 1 86 ? 8.741 2.982 -11.624 1.00 70.31 86 SER A N 1
ATOM 661 C CA . SER A 1 86 ? 7.926 1.771 -11.624 1.00 70.31 86 SER A CA 1
ATOM 662 C C . SER A 1 86 ? 7.737 1.331 -10.183 1.00 70.31 86 SER A C 1
ATOM 664 O O . SER A 1 86 ? 8.709 0.950 -9.536 1.00 70.31 86 SER A O 1
ATOM 666 N N . ALA A 1 87 ? 6.489 1.339 -9.714 1.00 86.31 87 ALA A N 1
ATOM 667 C CA . ALA A 1 87 ? 6.091 0.515 -8.582 1.00 86.31 87 ALA A CA 1
ATOM 668 C C . ALA A 1 87 ? 6.665 -0.904 -8.757 1.00 86.31 87 ALA A C 1
ATOM 670 O O . ALA A 1 87 ? 6.695 -1.433 -9.878 1.00 86.31 87 ALA A O 1
ATOM 671 N N . ASP A 1 88 ? 7.142 -1.484 -7.664 1.00 90.12 88 ASP A N 1
ATOM 672 C CA . ASP A 1 88 ? 7.687 -2.837 -7.597 1.00 90.12 88 ASP A CA 1
ATOM 673 C C . ASP A 1 88 ? 6.815 -3.725 -6.692 1.00 90.12 88 ASP A C 1
ATOM 675 O O . ASP A 1 88 ? 5.764 -3.304 -6.201 1.00 90.12 88 ASP A O 1
ATOM 679 N N . GLU A 1 89 ? 7.224 -4.980 -6.485 1.00 93.38 89 GLU A N 1
ATOM 680 C CA . GLU A 1 89 ? 6.530 -5.887 -5.558 1.00 93.38 89 GLU A CA 1
ATOM 681 C C . GLU A 1 89 ? 6.403 -5.265 -4.156 1.00 93.38 89 GLU A C 1
ATOM 683 O O . GLU A 1 89 ? 5.363 -5.393 -3.505 1.00 93.38 89 GLU A O 1
ATOM 688 N N . VAL A 1 90 ? 7.441 -4.554 -3.701 1.00 92.25 90 VAL A N 1
ATOM 689 C CA . VAL A 1 90 ? 7.470 -3.921 -2.379 1.00 92.25 90 VAL A CA 1
ATOM 690 C C . VAL A 1 90 ? 6.432 -2.808 -2.292 1.00 92.25 90 VAL A C 1
ATOM 692 O O . VAL A 1 90 ? 5.739 -2.724 -1.277 1.00 92.25 90 VAL A O 1
ATOM 695 N N . THR A 1 91 ? 6.259 -1.998 -3.339 1.00 92.69 91 THR A N 1
ATOM 696 C CA . THR A 1 91 ? 5.198 -0.985 -3.410 1.00 92.69 91 THR A CA 1
ATOM 697 C C . THR A 1 91 ? 3.827 -1.621 -3.197 1.00 92.69 91 THR A C 1
ATOM 699 O O . THR A 1 91 ? 3.094 -1.218 -2.294 1.00 92.69 91 THR A O 1
ATOM 702 N N . TYR A 1 92 ? 3.490 -2.645 -3.984 1.00 95.38 92 TYR A N 1
ATOM 703 C CA . TYR A 1 92 ? 2.166 -3.267 -3.942 1.00 95.38 92 TYR A CA 1
ATOM 704 C C . TYR A 1 92 ? 1.900 -4.010 -2.633 1.00 95.38 92 TYR A C 1
ATOM 706 O O . TYR A 1 92 ? 0.833 -3.848 -2.041 1.00 95.38 92 TYR A O 1
ATOM 714 N N . GLY A 1 93 ? 2.880 -4.759 -2.120 1.00 95.94 93 GLY A N 1
ATOM 715 C CA . GLY A 1 93 ? 2.760 -5.392 -0.807 1.00 95.94 93 GLY A CA 1
ATOM 716 C C . GLY A 1 93 ? 2.615 -4.364 0.320 1.00 95.94 93 GLY A C 1
ATOM 717 O O . GLY A 1 93 ? 1.822 -4.564 1.238 1.00 95.94 93 GLY A O 1
ATOM 718 N N . THR A 1 94 ? 3.299 -3.219 0.228 1.00 95.19 94 THR A N 1
ATOM 719 C CA . THR A 1 94 ? 3.160 -2.137 1.216 1.00 95.19 94 THR A CA 1
ATOM 720 C C . THR A 1 94 ? 1.770 -1.507 1.168 1.00 95.19 94 THR A C 1
ATOM 722 O O . THR A 1 94 ? 1.184 -1.300 2.226 1.00 95.19 94 THR A O 1
ATOM 725 N N . ILE A 1 95 ? 1.205 -1.258 -0.019 1.00 95.69 95 ILE A N 1
ATOM 726 C CA . ILE A 1 95 ? -0.171 -0.748 -0.164 1.00 95.69 95 ILE A CA 1
ATOM 727 C C . ILE A 1 95 ? -1.183 -1.718 0.456 1.00 95.69 95 ILE A C 1
ATOM 729 O O . ILE A 1 95 ? -2.058 -1.298 1.211 1.00 95.69 95 ILE A O 1
ATOM 733 N N . LEU A 1 96 ? -1.039 -3.022 0.210 1.00 97.19 96 LEU A N 1
ATOM 734 C CA . LEU A 1 96 ? -1.898 -4.035 0.830 1.00 97.19 96 LEU A CA 1
ATOM 735 C C . LEU A 1 96 ? -1.773 -4.022 2.359 1.00 97.19 96 LEU A C 1
ATOM 737 O O . LEU A 1 96 ? -2.778 -4.039 3.067 1.00 97.19 96 LEU A O 1
ATOM 741 N N . ARG A 1 97 ? -0.553 -3.910 2.888 1.00 95.94 97 ARG A N 1
ATOM 742 C CA . ARG A 1 97 ? -0.350 -3.792 4.335 1.00 95.94 97 ARG A CA 1
ATOM 743 C C . ARG A 1 97 ? -0.993 -2.530 4.914 1.00 95.94 97 ARG A C 1
ATOM 745 O O . ARG A 1 97 ? -1.593 -2.601 5.981 1.00 95.94 97 ARG A O 1
ATOM 752 N N . ILE A 1 98 ? -0.907 -1.401 4.206 1.00 95.25 98 ILE A N 1
ATOM 753 C CA . ILE A 1 98 ? -1.583 -0.152 4.584 1.00 95.25 98 ILE A CA 1
ATOM 754 C C . ILE A 1 98 ? -3.090 -0.377 4.702 1.00 95.25 98 ILE A C 1
ATOM 756 O O . ILE A 1 98 ? -3.677 0.036 5.699 1.00 95.25 98 ILE A O 1
ATOM 760 N N . CYS A 1 99 ? -3.704 -1.070 3.737 1.00 95.69 99 CYS A N 1
ATOM 761 C CA . CYS A 1 99 ? -5.131 -1.399 3.786 1.00 95.69 99 CYS A CA 1
ATOM 762 C C . CYS A 1 99 ? -5.484 -2.155 5.075 1.00 95.69 99 CYS A C 1
ATOM 764 O O . CYS A 1 99 ? -6.471 -1.831 5.722 1.00 95.69 99 CYS A O 1
ATOM 766 N N . ALA A 1 100 ? -4.660 -3.129 5.471 1.00 94.50 100 ALA A N 1
ATOM 767 C CA . ALA A 1 100 ? -4.886 -3.920 6.679 1.00 94.50 100 ALA A CA 1
ATOM 768 C C . ALA A 1 100 ? -4.674 -3.134 7.989 1.00 94.50 100 ALA A C 1
ATOM 770 O O . ALA A 1 100 ? -5.256 -3.489 9.010 1.00 94.50 100 ALA A O 1
ATOM 771 N N . GLN A 1 101 ? -3.819 -2.106 7.986 1.00 93.62 101 GLN A N 1
ATOM 772 C CA . GLN A 1 101 ? -3.455 -1.355 9.195 1.00 93.62 101 GLN A CA 1
ATOM 773 C C . GLN A 1 101 ? -4.282 -0.087 9.411 1.00 93.62 101 GLN A C 1
ATOM 775 O O . GLN A 1 101 ? -4.592 0.250 10.554 1.00 93.62 101 GLN A O 1
ATOM 780 N N . LEU A 1 102 ? -4.600 0.642 8.339 1.00 94.19 102 LEU A N 1
ATOM 781 C CA . LEU A 1 102 ? -5.286 1.931 8.437 1.00 94.19 102 LEU A CA 1
ATOM 782 C C . LEU A 1 102 ? -6.805 1.800 8.350 1.00 94.19 102 LEU A C 1
ATOM 784 O O . LEU A 1 102 ? -7.505 2.631 8.919 1.00 94.19 102 LEU A O 1
ATOM 788 N N . LEU A 1 103 ? -7.313 0.764 7.680 1.00 94.19 103 LEU A N 1
ATOM 789 C CA . LEU A 1 103 ? -8.740 0.593 7.429 1.00 94.19 103 LEU A CA 1
ATOM 790 C C . LEU A 1 103 ? -9.289 -0.616 8.190 1.00 94.19 103 LEU A C 1
ATOM 792 O O . LEU A 1 103 ? -8.688 -1.695 8.216 1.00 94.19 103 LEU A O 1
ATOM 796 N N . THR A 1 104 ? -10.451 -0.442 8.811 1.00 9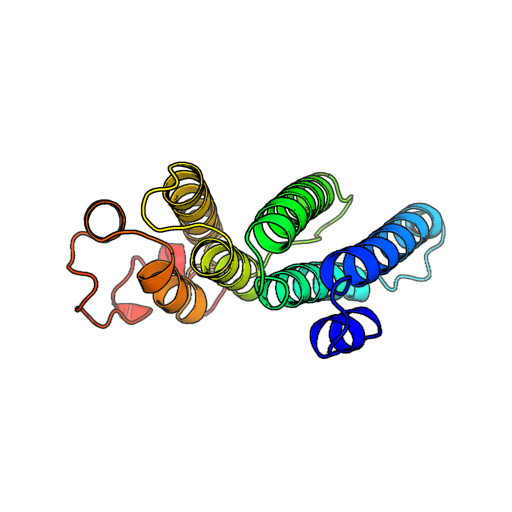2.31 104 THR A N 1
ATOM 797 C CA . THR A 1 104 ? -11.154 -1.526 9.503 1.00 92.31 104 THR A CA 1
ATOM 798 C C . THR A 1 104 ? -11.732 -2.534 8.500 1.00 92.31 104 THR A C 1
ATOM 800 O O . THR A 1 104 ? -11.737 -2.305 7.292 1.00 92.31 104 THR A O 1
ATOM 803 N N . GLU A 1 105 ? -12.142 -3.715 8.970 1.00 90.25 105 GLU A N 1
ATOM 804 C CA . GLU A 1 105 ? -12.658 -4.787 8.094 1.00 90.25 105 GLU A CA 1
ATOM 805 C C . GLU A 1 105 ? -13.982 -4.434 7.409 1.00 90.25 105 GLU A C 1
ATOM 807 O O . GLU A 1 105 ? -14.258 -4.917 6.312 1.00 90.25 105 GLU A O 1
ATOM 812 N N . ASP A 1 106 ? -14.780 -3.586 8.049 1.00 90.50 106 ASP A N 1
ATOM 813 C CA . ASP A 1 106 ? -16.060 -3.075 7.571 1.00 90.50 106 ASP A CA 1
ATOM 814 C C . ASP A 1 106 ? -15.923 -1.852 6.651 1.00 90.50 106 ASP A C 1
ATOM 816 O O . ASP A 1 106 ? -16.896 -1.472 5.999 1.00 90.50 106 ASP A O 1
ATOM 820 N N . ASP A 1 107 ? -14.729 -1.258 6.544 1.00 93.69 107 ASP A N 1
ATOM 821 C CA . ASP A 1 107 ? -14.497 -0.119 5.663 1.00 93.69 107 ASP A CA 1
ATOM 822 C C . ASP A 1 107 ? -14.476 -0.569 4.185 1.00 93.69 107 ASP A C 1
ATOM 824 O O . ASP A 1 107 ? -13.575 -1.310 3.767 1.00 93.69 107 ASP A O 1
ATOM 828 N N . PRO A 1 108 ? -15.420 -0.111 3.340 1.00 92.56 108 PRO A N 1
ATOM 829 C CA . PRO A 1 108 ? -15.485 -0.521 1.938 1.00 92.56 108 PRO A CA 1
ATOM 830 C C . PRO A 1 108 ? -14.230 -0.133 1.141 1.00 92.56 108 PRO A C 1
ATOM 832 O O . PRO A 1 108 ? -13.846 -0.856 0.213 1.00 92.56 108 PRO A O 1
ATOM 835 N N . ARG A 1 109 ? -13.537 0.946 1.538 1.00 95.00 109 ARG A N 1
ATOM 836 C CA . ARG A 1 109 ? -12.305 1.427 0.893 1.00 95.00 109 ARG A CA 1
ATOM 837 C C . ARG A 1 109 ? -11.194 0.386 0.972 1.00 95.00 109 ARG A C 1
ATOM 839 O O . ARG A 1 109 ? -10.358 0.312 0.072 1.00 95.00 109 ARG A O 1
ATOM 846 N N . ARG A 1 110 ? -11.200 -0.459 2.011 1.00 95.38 110 ARG A N 1
ATOM 847 C CA . ARG A 1 110 ? -10.193 -1.507 2.218 1.00 95.38 110 ARG A CA 1
ATOM 848 C C . ARG A 1 110 ? -10.219 -2.524 1.094 1.00 95.38 110 ARG A C 1
ATOM 850 O O . ARG A 1 110 ? -9.188 -2.800 0.485 1.00 95.38 110 ARG A O 1
ATOM 857 N N . ASN A 1 111 ? -11.401 -3.056 0.799 1.00 94.88 111 ASN A N 1
ATOM 858 C CA . ASN A 1 111 ? -11.570 -4.060 -0.244 1.00 94.88 111 ASN A CA 1
ATOM 859 C C . ASN A 1 111 ? -11.346 -3.467 -1.639 1.00 94.88 111 ASN A C 1
ATOM 861 O O . ASN A 1 111 ? -10.730 -4.118 -2.484 1.00 94.88 111 ASN A O 1
ATOM 865 N N . GLU A 1 112 ? -11.799 -2.236 -1.879 1.00 95.38 112 GLU A N 1
ATOM 866 C CA . GLU A 1 112 ? -11.570 -1.537 -3.145 1.00 95.38 112 GLU A CA 1
ATOM 867 C C . GLU A 1 112 ? -10.072 -1.343 -3.417 1.00 95.38 112 GLU A C 1
ATOM 869 O O . GLU A 1 112 ? -9.559 -1.765 -4.459 1.00 95.38 112 GLU A O 1
ATOM 874 N N . MET A 1 113 ? -9.348 -0.780 -2.448 1.00 95.69 113 MET A N 1
ATOM 875 C CA . MET A 1 113 ? -7.919 -0.514 -2.572 1.00 95.69 113 MET A CA 1
ATOM 876 C C . MET A 1 113 ? -7.103 -1.806 -2.654 1.00 95.69 113 MET A C 1
ATOM 878 O O . MET A 1 113 ? -6.213 -1.911 -3.500 1.00 95.69 113 MET A O 1
ATOM 882 N N . ALA A 1 114 ? -7.434 -2.816 -1.842 1.00 97.19 114 ALA A N 1
ATOM 883 C CA . ALA A 1 114 ? -6.756 -4.107 -1.878 1.00 97.19 114 ALA A CA 1
ATOM 884 C C . ALA A 1 114 ? -6.939 -4.806 -3.230 1.00 97.19 114 ALA A C 1
ATOM 886 O O . ALA A 1 114 ? -5.969 -5.292 -3.815 1.00 97.19 114 ALA A O 1
ATOM 887 N N . LYS A 1 115 ? -8.165 -4.804 -3.771 1.00 97.62 115 LYS A N 1
ATOM 888 C CA . LYS A 1 115 ? -8.464 -5.364 -5.093 1.00 97.62 115 LYS A CA 1
ATOM 889 C C . LYS A 1 115 ? -7.685 -4.649 -6.191 1.00 97.62 115 LYS A C 1
ATOM 891 O O . LYS A 1 115 ? -7.087 -5.318 -7.036 1.00 97.62 115 LYS A O 1
ATOM 896 N N . ARG A 1 116 ? -7.679 -3.312 -6.182 1.00 96.12 116 ARG A N 1
ATOM 897 C CA . ARG A 1 116 ? -6.955 -2.503 -7.169 1.00 96.12 116 ARG A CA 1
ATOM 898 C C . ARG A 1 116 ? -5.455 -2.788 -7.122 1.00 96.12 116 ARG A C 1
ATOM 900 O O . ARG A 1 116 ? -4.882 -3.171 -8.137 1.00 96.12 116 ARG A O 1
ATOM 907 N N . ALA A 1 117 ? -4.841 -2.682 -5.943 1.00 96.00 117 ALA A N 1
ATOM 908 C CA . ALA A 1 117 ? -3.409 -2.907 -5.762 1.00 96.00 117 ALA A CA 1
ATOM 909 C C . ALA A 1 117 ? -2.986 -4.321 -6.188 1.00 96.00 117 ALA A C 1
ATOM 911 O O . ALA A 1 117 ? -1.981 -4.490 -6.875 1.00 96.00 117 ALA A O 1
ATOM 912 N N . PHE A 1 118 ? -3.771 -5.337 -5.821 1.00 97.88 118 PHE A N 1
ATOM 913 C CA . PHE A 1 118 ? -3.502 -6.715 -6.215 1.00 97.88 118 PHE A CA 1
ATOM 914 C C . PHE A 1 118 ? -3.606 -6.928 -7.728 1.00 97.88 118 PHE A C 1
ATOM 916 O O . PHE A 1 118 ? -2.714 -7.533 -8.324 1.00 97.88 118 PHE A O 1
ATOM 923 N N . SER A 1 119 ? -4.666 -6.408 -8.353 1.00 97.31 119 SER A N 1
ATOM 924 C CA . SER A 1 119 ? -4.889 -6.554 -9.797 1.00 97.31 119 SER A CA 1
ATOM 925 C C . SER A 1 119 ? -3.755 -5.904 -10.591 1.00 97.31 119 SER A C 1
ATOM 927 O O . SER A 1 119 ? -3.156 -6.549 -11.450 1.00 97.31 119 SER A O 1
ATOM 929 N N . GLU A 1 120 ? -3.366 -4.679 -10.228 1.00 95.06 120 GLU A N 1
ATOM 930 C CA . GLU A 1 120 ? -2.244 -3.986 -10.865 1.00 95.06 120 GLU A CA 1
ATOM 931 C C . GLU A 1 120 ? -0.911 -4.734 -10.686 1.00 95.06 120 GLU A C 1
ATOM 933 O O . GLU A 1 120 ? -0.112 -4.817 -11.625 1.00 95.06 120 GLU A O 1
ATOM 938 N N . ALA A 1 121 ? -0.658 -5.307 -9.503 1.00 95.81 121 ALA A N 1
ATOM 939 C CA . ALA A 1 121 ? 0.535 -6.116 -9.263 1.00 95.81 121 ALA A CA 1
ATOM 940 C C . ALA A 1 121 ? 0.570 -7.346 -10.185 1.00 95.81 121 ALA A C 1
ATOM 942 O O . ALA A 1 121 ? 1.602 -7.632 -10.797 1.00 95.81 121 ALA A O 1
ATOM 943 N N . CYS A 1 122 ? -0.559 -8.045 -10.327 1.00 96.88 122 CYS A N 1
ATOM 944 C CA . CYS A 1 122 ? -0.701 -9.205 -11.207 1.00 96.88 122 CYS A CA 1
ATOM 945 C C . CYS A 1 122 ? -0.475 -8.833 -12.679 1.00 96.88 122 CYS A C 1
ATOM 947 O O . CYS A 1 122 ? 0.345 -9.453 -13.360 1.00 96.88 122 CYS A O 1
ATOM 949 N N . GLU A 1 123 ? -1.133 -7.778 -13.163 1.00 95.75 123 GLU A N 1
ATOM 950 C CA . GLU A 1 123 ? -1.003 -7.284 -14.540 1.00 95.75 123 GLU A CA 1
ATOM 951 C C . GLU A 1 123 ? 0.442 -6.906 -14.880 1.00 95.75 123 GLU A C 1
ATOM 953 O O . GLU A 1 123 ? 0.959 -7.242 -15.955 1.00 95.75 123 GLU A O 1
ATOM 958 N N . LYS A 1 124 ? 1.140 -6.263 -13.939 1.00 93.75 124 LYS A N 1
ATOM 959 C CA . LYS A 1 124 ? 2.541 -5.853 -14.098 1.00 93.75 124 LYS A CA 1
ATOM 960 C C . LYS A 1 124 ? 3.537 -6.997 -13.925 1.00 93.75 124 LYS A C 1
ATOM 962 O O . LYS A 1 124 ? 4.711 -6.800 -14.248 1.00 93.75 124 LYS A O 1
ATOM 967 N N . GLY A 1 125 ? 3.099 -8.177 -13.487 1.00 95.88 125 GLY A N 1
ATOM 968 C CA . GLY A 1 125 ? 3.979 -9.318 -13.253 1.00 95.88 125 GLY A CA 1
ATOM 969 C C . GLY A 1 125 ? 4.780 -9.234 -11.954 1.00 95.88 125 GLY A C 1
ATOM 970 O O . GLY A 1 125 ? 5.869 -9.802 -11.890 1.00 95.88 125 GLY A O 1
ATOM 971 N N . LEU A 1 126 ? 4.278 -8.477 -10.978 1.00 95.81 126 LEU A N 1
ATOM 972 C CA . LEU A 1 126 ? 4.906 -8.138 -9.698 1.00 95.81 126 LEU A CA 1
ATOM 973 C C . LEU A 1 126 ? 4.198 -8.797 -8.499 1.00 95.81 126 LEU A C 1
ATOM 975 O O . LEU A 1 126 ? 4.433 -8.409 -7.358 1.00 95.81 126 LEU A O 1
ATOM 979 N N . CYS A 1 127 ? 3.317 -9.773 -8.724 1.00 96.12 127 CYS A N 1
ATOM 980 C CA . CYS A 1 127 ? 2.583 -10.465 -7.666 1.00 96.12 127 CYS A CA 1
ATOM 981 C C . CYS A 1 127 ? 3.423 -11.603 -7.064 1.00 96.12 127 CYS A C 1
ATOM 983 O O . CYS A 1 127 ? 3.205 -12.783 -7.340 1.00 96.12 127 CYS A O 1
ATOM 985 N N . GLY A 1 128 ? 4.416 -11.238 -6.257 1.00 95.25 128 GLY A N 1
ATOM 986 C CA . GLY A 1 128 ? 5.285 -12.190 -5.570 1.00 95.25 128 GLY A CA 1
ATOM 987 C C . GLY A 1 128 ? 4.768 -12.628 -4.203 1.00 95.25 128 GLY A C 1
ATOM 988 O O . GLY A 1 128 ? 3.609 -12.412 -3.834 1.00 95.25 128 GLY A O 1
ATOM 989 N N . HIS A 1 129 ? 5.656 -13.256 -3.431 1.00 94.88 129 HIS A N 1
ATOM 990 C CA . HIS A 1 129 ? 5.335 -13.771 -2.102 1.00 94.88 129 HIS A CA 1
ATOM 991 C C . HIS A 1 129 ? 4.883 -12.652 -1.157 1.00 94.88 129 HIS A C 1
ATOM 993 O O . HIS A 1 129 ? 3.968 -12.857 -0.358 1.00 94.88 129 HIS A O 1
ATOM 999 N N . PHE A 1 130 ? 5.483 -11.460 -1.244 1.00 95.00 130 PHE A N 1
ATOM 1000 C CA . PHE A 1 130 ? 5.116 -10.362 -0.356 1.00 95.00 130 PHE A CA 1
ATOM 1001 C C . PHE A 1 130 ? 3.699 -9.861 -0.649 1.00 95.00 130 PHE A C 1
ATOM 1003 O O . PHE A 1 130 ? 2.907 -9.712 0.279 1.00 95.00 130 PHE A O 1
ATOM 1010 N N . VAL A 1 131 ? 3.343 -9.696 -1.925 1.00 97.00 131 VAL A N 1
ATOM 1011 C CA . VAL A 1 131 ? 1.987 -9.302 -2.346 1.00 97.00 131 VAL A CA 1
ATOM 1012 C C . VAL A 1 131 ? 0.949 -10.326 -1.884 1.00 97.00 131 VAL A C 1
ATOM 1014 O O . VAL A 1 131 ? -0.031 -9.948 -1.245 1.00 97.00 131 VAL A O 1
ATOM 1017 N N . LEU A 1 132 ? 1.179 -11.621 -2.127 1.00 95.94 132 LEU A N 1
ATOM 1018 C CA . LEU A 1 132 ? 0.257 -12.690 -1.716 1.00 95.94 132 LEU A CA 1
ATOM 1019 C C . LEU A 1 132 ? 0.086 -12.761 -0.193 1.00 95.94 132 LEU A C 1
ATOM 1021 O O . LEU A 1 132 ? -1.030 -12.905 0.308 1.00 95.94 132 LEU A O 1
ATOM 1025 N N . SER A 1 133 ? 1.190 -12.616 0.542 1.00 94.75 133 SER A N 1
ATOM 1026 C CA . SER A 1 133 ? 1.192 -12.591 2.004 1.00 94.75 133 SER A CA 1
ATOM 1027 C C . SER A 1 133 ? 0.372 -11.420 2.544 1.00 94.75 133 SER A C 1
ATOM 1029 O O . SER A 1 133 ? -0.478 -11.618 3.408 1.00 94.75 133 SER A O 1
ATOM 1031 N N . GLN A 1 134 ? 0.568 -10.209 2.012 1.00 96.19 134 GLN A N 1
ATOM 1032 C CA . GLN A 1 134 ? -0.158 -9.027 2.482 1.00 96.19 134 GLN A CA 1
ATOM 1033 C C . GLN A 1 134 ? -1.622 -9.011 2.033 1.00 96.19 134 GLN A C 1
ATOM 1035 O O . GLN A 1 134 ? -2.471 -8.558 2.797 1.00 96.19 134 GLN A O 1
ATOM 1040 N N . LEU A 1 135 ? -1.954 -9.568 0.862 1.00 96.50 135 LEU A N 1
ATOM 1041 C CA . LEU A 1 135 ? -3.342 -9.680 0.402 1.00 96.50 135 LEU A CA 1
ATOM 1042 C C . LEU A 1 135 ? -4.210 -10.445 1.403 1.00 96.50 135 LEU A C 1
ATOM 1044 O O . LEU A 1 135 ? -5.350 -10.057 1.630 1.00 96.50 135 LEU A O 1
ATOM 1048 N N . ARG A 1 136 ? -3.668 -11.494 2.032 1.00 93.81 136 ARG A N 1
ATOM 1049 C CA . ARG A 1 136 ? -4.377 -12.278 3.053 1.00 93.81 136 ARG A CA 1
ATOM 1050 C C . ARG A 1 136 ? -4.869 -11.425 4.222 1.00 93.81 136 ARG A C 1
ATOM 1052 O O . ARG A 1 136 ? -5.917 -11.717 4.779 1.00 93.81 136 ARG A O 1
ATOM 1059 N N . PHE A 1 137 ? -4.101 -10.410 4.606 1.00 94.12 137 PHE A N 1
ATOM 1060 C CA . PHE A 1 137 ? -4.479 -9.495 5.680 1.00 94.12 137 PHE A CA 1
ATOM 1061 C C . PHE A 1 137 ? -5.306 -8.325 5.154 1.00 94.12 137 PHE A C 1
ATOM 1063 O O . PHE A 1 137 ? -6.169 -7.823 5.858 1.00 94.12 137 PHE A O 1
ATOM 1070 N N . ALA A 1 138 ? -5.056 -7.874 3.928 1.00 95.75 138 ALA A N 1
ATOM 1071 C CA . ALA A 1 138 ? -5.727 -6.721 3.342 1.00 95.75 138 ALA A CA 1
ATOM 1072 C C . ALA A 1 138 ? -7.162 -7.026 2.901 1.00 95.75 138 ALA A C 1
ATOM 1074 O O . ALA A 1 138 ? -8.052 -6.208 3.114 1.00 95.75 138 ALA A O 1
ATOM 1075 N N . ALA A 1 139 ? -7.392 -8.188 2.297 1.00 94.00 139 ALA A N 1
ATOM 1076 C CA . ALA A 1 139 ? -8.686 -8.594 1.775 1.00 94.00 139 ALA A CA 1
ATOM 1077 C C . ALA A 1 139 ? -9.470 -9.379 2.829 1.00 94.00 139 ALA A C 1
ATOM 1079 O O . ALA A 1 139 ? -8.955 -10.341 3.395 1.00 94.00 139 ALA A O 1
ATOM 1080 N N . GLY A 1 140 ? -10.736 -9.016 3.047 1.00 89.38 140 GLY A N 1
ATOM 1081 C CA . GLY A 1 140 ? -11.648 -9.882 3.796 1.00 89.38 140 GLY A CA 1
ATOM 1082 C C . GLY A 1 140 ? -11.858 -11.228 3.086 1.00 89.38 140 GLY A C 1
ATOM 1083 O O . GLY A 1 140 ? -11.653 -11.338 1.873 1.00 89.38 140 GLY A O 1
ATOM 1084 N N . ASP A 1 141 ? -12.322 -12.242 3.822 1.00 92.12 141 ASP A N 1
ATOM 1085 C CA . ASP A 1 141 ? -12.512 -13.623 3.345 1.00 92.12 141 ASP A CA 1
ATOM 1086 C C . ASP A 1 141 ? -13.188 -13.730 1.972 1.00 92.12 141 ASP A C 1
ATOM 1088 O O . ASP A 1 141 ? -12.730 -14.470 1.098 1.00 92.12 141 ASP A O 1
ATOM 1092 N N . ASN A 1 142 ? -14.271 -12.975 1.774 1.00 93.44 142 ASN A N 1
ATOM 1093 C CA . ASN A 1 142 ? -15.038 -12.987 0.531 1.00 93.44 142 ASN A CA 1
ATOM 1094 C C . ASN A 1 142 ? -14.221 -12.447 -0.647 1.00 93.44 142 ASN A C 1
ATOM 1096 O O . ASN A 1 142 ? -14.196 -13.064 -1.713 1.00 93.44 142 ASN A O 1
ATOM 1100 N N . LEU A 1 143 ? -13.521 -11.323 -0.452 1.00 95.25 143 LEU A N 1
ATOM 1101 C CA . LEU A 1 143 ? -12.680 -10.742 -1.494 1.00 95.25 143 LEU A CA 1
ATOM 1102 C C . LEU A 1 143 ? -11.508 -11.675 -1.813 1.00 95.25 143 LEU A C 1
ATOM 1104 O O . LEU A 1 143 ? -11.267 -11.955 -2.985 1.00 95.25 143 LEU A O 1
ATOM 1108 N N . TYR A 1 144 ? -10.833 -12.216 -0.798 1.00 95.94 144 TYR A N 1
ATOM 1109 C CA . TYR A 1 144 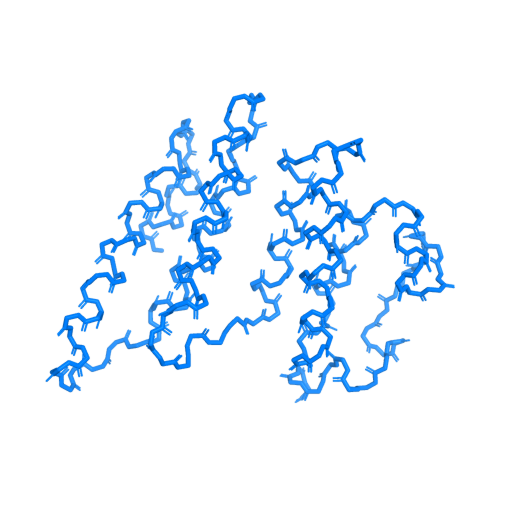? -9.715 -13.139 -0.994 1.00 95.94 144 TYR A CA 1
ATOM 1110 C C . TYR A 1 144 ? -10.127 -14.364 -1.821 1.00 95.94 144 TYR A C 1
ATOM 1112 O O . TYR A 1 144 ? -9.495 -14.674 -2.832 1.00 95.94 144 TYR A O 1
ATOM 1120 N N . ARG A 1 145 ? -11.244 -15.011 -1.455 1.00 95.88 145 ARG A N 1
ATOM 1121 C CA . ARG A 1 145 ? -11.801 -16.148 -2.208 1.00 95.88 145 ARG A CA 1
ATOM 1122 C C . ARG A 1 145 ? -12.170 -15.765 -3.634 1.00 95.88 145 ARG A C 1
ATOM 1124 O O . ARG A 1 145 ? -11.912 -16.543 -4.544 1.00 95.88 145 ARG A O 1
ATOM 1131 N N . SER A 1 146 ? -12.739 -14.578 -3.840 1.00 96.69 146 SER A N 1
ATOM 1132 C CA . SER A 1 146 ? -13.102 -14.112 -5.183 1.00 96.69 146 SER A CA 1
ATOM 1133 C C . SER A 1 146 ? -11.888 -13.886 -6.091 1.00 96.69 146 SER A C 1
ATOM 1135 O O . SER A 1 146 ? -11.986 -14.096 -7.295 1.00 96.69 146 SER A O 1
ATOM 1137 N N . LEU A 1 147 ? -10.747 -13.478 -5.522 1.00 96.00 147 LEU A N 1
ATOM 1138 C CA . LEU A 1 147 ? -9.530 -13.168 -6.274 1.00 96.00 147 LEU A CA 1
ATOM 1139 C C . LEU A 1 147 ? -8.676 -14.405 -6.558 1.00 96.00 147 LEU A C 1
ATOM 1141 O O . LEU A 1 147 ? -8.074 -14.497 -7.625 1.00 96.00 147 LEU A O 1
ATOM 1145 N N . LEU A 1 148 ? -8.600 -15.334 -5.604 1.00 95.06 148 LEU A N 1
ATOM 1146 C CA . LEU A 1 148 ? -7.666 -16.464 -5.648 1.00 95.06 148 LEU A CA 1
ATOM 1147 C C . LEU A 1 148 ? -8.344 -17.831 -5.787 1.00 95.06 148 LEU A C 1
ATOM 1149 O O . LEU A 1 148 ? -7.665 -18.830 -6.001 1.00 95.06 148 LEU A O 1
ATOM 1153 N N . GLY A 1 149 ? -9.670 -17.907 -5.651 1.00 94.69 149 GLY A N 1
ATOM 1154 C CA . GLY A 1 149 ? -10.419 -19.163 -5.733 1.00 94.69 149 GLY A CA 1
ATOM 1155 C C . GLY A 1 149 ? -10.194 -20.115 -4.552 1.00 94.69 149 GLY A C 1
ATOM 1156 O O . GLY A 1 149 ? -10.656 -21.253 -4.592 1.00 94.69 149 GLY A O 1
ATOM 1157 N N . CYS A 1 150 ? -9.505 -19.679 -3.494 1.00 93.00 150 CYS A N 1
ATOM 1158 C CA . CYS A 1 150 ? -9.196 -20.495 -2.321 1.00 93.00 150 CYS A CA 1
ATOM 1159 C C . CYS A 1 150 ? -9.444 -19.743 -1.005 1.00 93.00 150 CYS A C 1
ATOM 1161 O O . CYS A 1 150 ? -9.685 -18.536 -0.981 1.00 93.00 150 CYS A O 1
ATOM 1163 N N . SER A 1 151 ? -9.402 -20.466 0.115 1.00 92.56 151 SER A N 1
ATOM 1164 C CA . SER A 1 151 ? -9.555 -19.877 1.449 1.00 92.56 151 SER A CA 1
ATOM 1165 C C . SER A 1 151 ? -8.300 -19.086 1.862 1.00 92.56 151 SER A C 1
ATOM 1167 O O . SER A 1 151 ? -7.195 -19.512 1.523 1.00 92.56 151 SER A O 1
ATOM 1169 N N . PRO A 1 152 ? -8.421 -18.008 2.666 1.00 89.12 152 PRO A N 1
ATOM 1170 C CA . PRO A 1 152 ? -7.272 -17.314 3.266 1.00 89.12 152 PRO A CA 1
ATOM 1171 C C . PRO A 1 152 ? -6.368 -18.202 4.133 1.00 89.12 152 PRO A C 1
ATOM 1173 O O . PRO A 1 152 ? -5.219 -17.852 4.401 1.00 89.12 152 PRO A O 1
ATOM 1176 N N . SER A 1 153 ? -6.870 -19.346 4.610 1.00 88.31 153 SER A N 1
ATOM 1177 C CA . SER A 1 153 ? -6.077 -20.318 5.371 1.00 88.31 153 SER A CA 1
ATOM 1178 C C . SER A 1 153 ? -5.089 -21.100 4.498 1.00 88.31 153 SER A C 1
ATOM 1180 O O . SER A 1 153 ? -4.094 -21.615 5.017 1.00 88.31 153 SER A O 1
ATOM 1182 N N . THR A 1 154 ? -5.317 -21.153 3.183 1.00 89.38 154 THR A N 1
ATOM 1183 C CA . THR A 1 154 ? -4.428 -21.794 2.215 1.00 89.38 154 THR A CA 1
ATOM 1184 C C . THR A 1 154 ? -3.127 -21.000 2.097 1.00 89.38 154 THR A C 1
ATOM 1186 O O . THR A 1 154 ? -3.124 -19.808 1.796 1.00 89.38 154 THR A O 1
ATOM 1189 N N . LYS A 1 155 ? -1.988 -21.659 2.331 1.00 85.44 155 LYS A N 1
ATOM 1190 C CA . LYS A 1 155 ? -0.666 -21.055 2.123 1.00 85.44 155 LYS A CA 1
ATOM 1191 C C . LYS A 1 155 ? -0.295 -21.133 0.643 1.00 85.44 155 LYS A C 1
ATOM 1193 O O . LYS A 1 155 ? 0.235 -22.152 0.217 1.00 85.44 155 LYS A O 1
ATOM 1198 N N . LEU A 1 156 ? -0.567 -20.068 -0.107 1.00 90.25 156 LEU A N 1
ATOM 1199 C CA . LEU A 1 156 ? -0.148 -19.955 -1.504 1.00 90.25 156 LEU A CA 1
ATOM 1200 C C . LEU A 1 156 ? 1.329 -19.576 -1.620 1.00 90.25 156 LEU A C 1
ATOM 1202 O O . LEU A 1 156 ? 1.815 -18.676 -0.931 1.00 90.25 156 LEU A O 1
ATOM 1206 N N . GLN A 1 157 ? 2.018 -20.242 -2.535 1.00 89.81 157 GLN A N 1
ATOM 1207 C CA . GLN A 1 157 ? 3.351 -19.909 -3.011 1.00 89.81 157 GLN A CA 1
ATOM 1208 C C . GLN A 1 157 ? 3.273 -19.206 -4.370 1.00 89.81 157 GLN A C 1
ATOM 1210 O O . GLN A 1 157 ? 2.269 -19.257 -5.080 1.00 89.81 157 GLN A O 1
ATOM 1215 N N . THR A 1 158 ? 4.371 -18.576 -4.782 1.00 89.25 158 THR A N 1
ATOM 1216 C CA . THR A 1 158 ? 4.477 -17.949 -6.112 1.00 89.25 158 THR A CA 1
ATOM 1217 C C . THR A 1 158 ? 4.417 -18.958 -7.263 1.00 89.25 158 THR A C 1
ATOM 1219 O O . THR A 1 158 ? 4.146 -18.569 -8.398 1.00 89.25 158 THR A O 1
ATOM 1222 N N . SER A 1 159 ? 4.661 -20.243 -6.989 1.00 91.62 159 SER A N 1
ATOM 1223 C CA . SER A 1 159 ? 4.463 -21.352 -7.930 1.00 91.62 159 SER A CA 1
ATOM 1224 C C . SER A 1 159 ? 2.995 -21.680 -8.182 1.00 91.62 159 SER A C 1
ATOM 1226 O O . SER A 1 159 ? 2.684 -22.250 -9.223 1.00 91.62 159 SER A O 1
ATOM 1228 N N . ASP A 1 160 ? 2.113 -21.328 -7.246 1.00 93.19 160 ASP A N 1
ATOM 1229 C CA . ASP A 1 160 ? 0.706 -21.738 -7.263 1.00 93.19 160 ASP A CA 1
ATOM 1230 C C . ASP A 1 160 ? -0.170 -20.742 -8.037 1.00 93.19 160 ASP A C 1
ATOM 1232 O O . ASP A 1 160 ? -1.327 -21.020 -8.342 1.00 93.19 160 ASP A O 1
ATOM 1236 N N . VAL A 1 161 ? 0.385 -19.571 -8.363 1.00 94.06 161 VAL A N 1
ATOM 1237 C CA . VAL A 1 161 ? -0.289 -18.512 -9.117 1.00 94.06 161 VAL A CA 1
ATOM 1238 C C . VAL A 1 161 ? 0.122 -18.522 -10.594 1.00 94.06 161 VAL A C 1
ATOM 1240 O O . VAL A 1 161 ? 1.204 -19.009 -10.938 1.00 94.06 161 VAL A O 1
ATOM 1243 N N . PRO A 1 162 ? -0.698 -17.953 -11.499 1.00 96.44 162 PRO A N 1
ATOM 1244 C CA . PRO A 1 162 ? -0.373 -17.887 -12.918 1.00 96.44 162 PRO A CA 1
ATOM 1245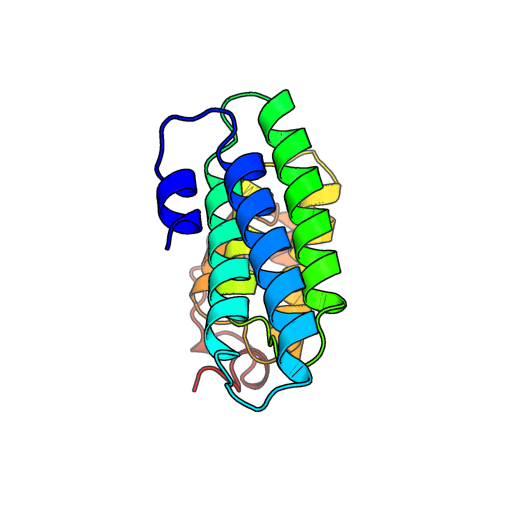 C C . PRO A 1 162 ? 1.023 -17.310 -13.188 1.00 96.44 162 PRO A C 1
ATOM 1247 O O . PRO A 1 162 ? 1.392 -16.256 -12.674 1.00 96.44 162 PRO A O 1
ATOM 1250 N N . ALA A 1 163 ? 1.794 -17.951 -14.071 1.00 94.50 163 ALA A N 1
ATOM 1251 C CA . ALA A 1 163 ? 3.178 -17.550 -14.344 1.00 94.50 163 ALA A CA 1
ATOM 1252 C C . ALA A 1 163 ? 3.316 -16.080 -14.793 1.00 94.50 163 ALA A C 1
ATOM 1254 O O . ALA A 1 163 ? 4.302 -15.418 -14.471 1.00 94.50 163 ALA A O 1
ATOM 1255 N N . HIS A 1 164 ? 2.314 -15.543 -15.496 1.00 95.81 164 HIS A N 1
ATOM 1256 C CA . HIS A 1 164 ? 2.322 -14.154 -15.955 1.00 95.81 164 HIS A CA 1
ATOM 1257 C C . HIS A 1 164 ? 2.202 -13.125 -14.814 1.00 95.81 164 HIS A C 1
ATOM 1259 O O . HIS A 1 164 ? 2.654 -11.991 -14.998 1.00 95.81 164 HIS A O 1
ATOM 1265 N N . TRP A 1 165 ? 1.672 -13.517 -13.646 1.00 96.69 165 TRP A N 1
ATOM 1266 C CA . TRP A 1 165 ? 1.583 -12.682 -12.439 1.00 96.69 165 TRP A CA 1
ATOM 1267 C C . TRP A 1 165 ? 2.938 -12.469 -11.764 1.00 96.69 165 TRP A C 1
ATOM 1269 O O . TRP A 1 165 ? 3.115 -11.486 -11.051 1.00 96.69 165 TRP A O 1
ATOM 1279 N N . THR A 1 166 ? 3.908 -13.350 -12.017 1.00 95.88 166 THR A N 1
ATOM 1280 C CA . THR A 1 166 ? 5.246 -13.335 -11.398 1.00 95.88 166 THR A CA 1
ATOM 1281 C C . THR A 1 166 ? 6.368 -13.061 -12.404 1.00 95.88 166 THR A C 1
ATOM 1283 O O . THR A 1 166 ? 7.543 -13.182 -12.067 1.00 95.88 166 THR A O 1
ATOM 1286 N N . ARG A 1 167 ? 6.040 -12.682 -13.652 1.00 94.94 167 ARG A N 1
ATOM 1287 C CA . ARG A 1 167 ? 7.005 -12.618 -14.771 1.00 94.94 167 ARG A CA 1
ATOM 1288 C C . ARG A 1 167 ? 8.182 -11.653 -14.585 1.00 94.94 167 ARG A C 1
ATOM 1290 O O . ARG A 1 167 ? 9.161 -11.793 -15.301 1.00 94.94 167 ARG A O 1
ATOM 1297 N N . LYS A 1 168 ? 8.083 -10.657 -13.695 1.00 90.38 168 LYS A N 1
ATOM 1298 C CA . LYS A 1 168 ? 9.166 -9.693 -13.413 1.00 90.38 168 LYS A CA 1
ATOM 1299 C C . LYS A 1 168 ? 9.985 -10.041 -12.166 1.00 90.38 168 LYS A C 1
ATOM 1301 O O . LYS A 1 168 ? 10.877 -9.280 -11.809 1.00 90.38 168 LYS A O 1
ATOM 1306 N N . LEU A 1 169 ? 9.653 -11.141 -11.492 1.00 87.00 169 LEU A N 1
ATOM 1307 C 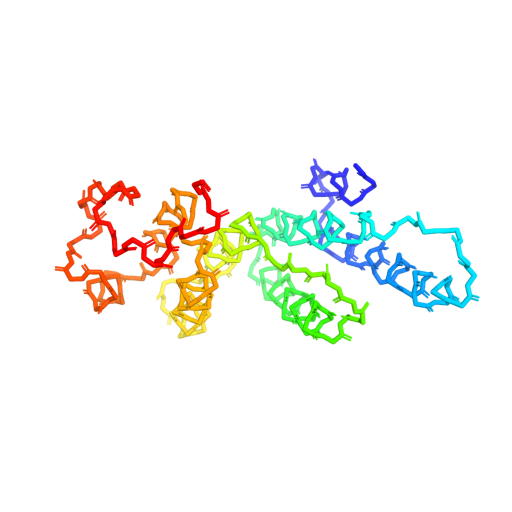CA . LEU A 1 169 ? 10.281 -11.577 -10.240 1.00 87.00 169 LEU A CA 1
ATOM 1308 C C . LEU A 1 169 ? 11.134 -12.842 -10.416 1.00 87.00 169 LEU A C 1
ATOM 1310 O O . LEU A 1 169 ? 11.637 -13.377 -9.431 1.00 87.00 169 LEU A O 1
ATOM 1314 N N . LYS A 1 170 ? 11.250 -13.334 -11.653 1.00 67.12 170 LYS A N 1
ATOM 1315 C CA . LYS A 1 170 ? 12.013 -14.520 -12.045 1.00 67.12 170 LYS A CA 1
ATOM 1316 C C . LYS A 1 170 ? 13.214 -14.124 -12.888 1.00 67.12 170 LYS A C 1
ATOM 1318 O O . LYS A 1 170 ? 13.075 -13.145 -13.656 1.00 67.12 170 LYS A O 1
#

Sequence (170 aa):
TVISAYGKSDSEEKSKQSFNVLKRLVAASTRYQSSQRNNSRAVPYAFNAALNACCFAHETSAQREESFSIVQEIMNMMESFPGTCSADEVTYGTILRICAQLLTEDDPRRNEMAKRAFSEACEKGLCGHFVLSQLRFAAGDNLYRSLLGCSPSTKLQTSDVPAHWTRKLK

Foldseek 3Di:
DVLLVLLPDPDLCSLVVLLVVLVVVLVVQVVCVVPPPDPPVVNLVSLLSSLSSLLNNQPDLVSLVVSVVSNVVSVVCCVVRPDPSDDALSNLLSQLSNLLRSDDQPDPVLLVSLVVSLVVLQQVLRCALSNLVSSLRSHDQVSNCVVQVDGSVDRDHPVSDDNSSNVVVD

pLDDT: mean 86.41, std 11.98, range [47.81, 97.88]

Radius of gyration: 16.48 Å; chains: 1; bounding box: 39×42×35 Å

Organism: NCBI:txid265537